Protein AF-A0A3B8J1A0-F1 (afdb_monomer_lite)

Secondary structure (DSSP, 8-state):
---------------TTT-HHHHHHHHHHHHHHHHHHTT--EEEEEEETTEEEEEE-S-TTTS--EEEEEEHHHHHHHH--EETTSSTTHHHHHHTTSEEEETTEEEE--B--HHHHHHHHHHHHHHHHHHHHTT-

Radius of gyration: 19.06 Å; chains: 1; bounding box: 44×32×53 Å

pLDDT: mean 81.81, std 16.79, range [35.75, 96.75]

Foldseek 3Di:
DDDDPDDDDDDDDDCCVVCVVVVVVCCVVVVVCCVVPVPFAFAWDDPDPQKIWTWGQNPVPPDGIDIDIDGLLLVLVLLDKDFQPPHPCQVVCVVVVQFDQDPRITGGPYDYDPVVSVVSVVVVVVVVVVVVVVVD

Structure (mmCIF, N/CA/C/O backbone):
data_AF-A0A3B8J1A0-F1
#
_entry.id   AF-A0A3B8J1A0-F1
#
loop_
_atom_site.group_PDB
_atom_site.id
_atom_site.type_symbol
_atom_site.label_atom_id
_atom_site.label_alt_id
_atom_site.label_comp_id
_atom_site.label_asym_id
_atom_site.label_entity_id
_atom_site.label_seq_id
_atom_site.pdbx_PDB_ins_code
_atom_site.Cartn_x
_atom_site.Cartn_y
_atom_site.Cartn_z
_atom_site.occupancy
_atom_site.B_iso_or_equiv
_atom_site.auth_seq_id
_atom_site.auth_comp_id
_atom_site.auth_asym_id
_atom_site.auth_atom_id
_atom_site.pdbx_PDB_model_num
ATOM 1 N N . MET A 1 1 ? 8.263 -6.471 32.384 1.00 35.75 1 MET A N 1
ATOM 2 C CA . MET A 1 1 ? 8.117 -7.635 31.491 1.00 35.75 1 MET A CA 1
ATOM 3 C C . MET A 1 1 ? 8.389 -7.107 30.094 1.00 35.75 1 MET A C 1
ATOM 5 O O . MET A 1 1 ? 7.560 -6.381 29.563 1.00 35.75 1 MET A O 1
ATOM 9 N N . GLU A 1 2 ? 9.617 -7.277 29.610 1.00 41.22 2 GLU A N 1
ATOM 10 C CA . GLU A 1 2 ? 10.073 -6.720 28.331 1.00 41.22 2 GLU A CA 1
ATOM 11 C C . GLU A 1 2 ? 9.512 -7.572 27.187 1.00 41.22 2 GLU A C 1
ATOM 13 O O . GLU A 1 2 ? 9.759 -8.775 27.126 1.00 41.22 2 GLU A O 1
ATOM 18 N N . GLN A 1 3 ? 8.700 -6.964 26.320 1.00 44.88 3 GLN A N 1
ATOM 19 C CA . GLN A 1 3 ? 8.219 -7.590 25.089 1.00 44.88 3 GLN A CA 1
ATOM 20 C C . GLN A 1 3 ? 9.380 -7.626 24.094 1.00 44.88 3 GLN A C 1
ATOM 22 O O . GLN A 1 3 ? 9.833 -6.587 23.614 1.00 44.88 3 GLN A O 1
ATOM 27 N N . VAL A 1 4 ? 9.876 -8.827 23.813 1.00 45.47 4 VAL A N 1
ATOM 28 C CA . VAL A 1 4 ? 10.861 -9.063 22.759 1.00 45.47 4 VAL A CA 1
ATOM 29 C C . VAL A 1 4 ? 10.127 -8.906 21.430 1.00 45.47 4 VAL A C 1
ATOM 31 O O . VAL A 1 4 ? 9.232 -9.686 21.120 1.00 45.47 4 VAL A O 1
ATOM 34 N N . ALA A 1 5 ? 10.447 -7.855 20.678 1.00 39.00 5 ALA A N 1
ATOM 35 C CA . ALA A 1 5 ? 9.961 -7.701 19.315 1.00 39.00 5 ALA A CA 1
ATOM 36 C C . ALA A 1 5 ? 10.537 -8.840 18.462 1.00 39.00 5 ALA A C 1
ATOM 38 O O . ALA A 1 5 ? 11.758 -8.980 18.365 1.00 39.00 5 ALA A O 1
ATOM 39 N N . GLU A 1 6 ? 9.678 -9.659 17.860 1.00 49.25 6 GLU A N 1
ATOM 40 C CA . GLU A 1 6 ? 10.122 -10.682 16.916 1.00 49.25 6 GLU A CA 1
ATOM 41 C C . GLU A 1 6 ? 10.485 -10.006 15.588 1.00 49.25 6 GLU A C 1
ATOM 43 O O . GLU A 1 6 ? 9.632 -9.609 14.798 1.00 49.25 6 GLU A O 1
ATOM 48 N N . TYR A 1 7 ? 11.787 -9.815 15.377 1.00 43.41 7 TYR A N 1
ATOM 49 C CA . TYR A 1 7 ? 12.361 -9.364 14.116 1.00 43.41 7 TYR A CA 1
ATOM 50 C C . TYR A 1 7 ? 12.741 -10.590 13.287 1.00 43.41 7 TYR A C 1
ATOM 52 O O . TYR A 1 7 ? 13.685 -11.314 13.614 1.00 43.41 7 TYR A O 1
ATOM 60 N N . PHE A 1 8 ? 12.015 -10.821 12.199 1.00 52.22 8 PHE A N 1
ATOM 61 C CA . PHE A 1 8 ? 12.357 -11.861 11.238 1.00 52.22 8 PHE A CA 1
ATOM 62 C C . PHE A 1 8 ? 13.376 -11.298 10.244 1.00 52.22 8 PHE A C 1
ATOM 64 O O . PHE A 1 8 ? 13.053 -10.442 9.424 1.00 52.22 8 PHE A O 1
ATOM 71 N N . SER A 1 9 ? 14.619 -11.782 10.311 1.00 52.19 9 SER A N 1
ATOM 72 C CA . SER A 1 9 ? 15.630 -11.522 9.281 1.00 52.19 9 SER A CA 1
ATOM 73 C C . SER A 1 9 ? 15.765 -12.730 8.364 1.00 52.19 9 SER A C 1
ATOM 75 O O . SER A 1 9 ? 16.198 -13.802 8.778 1.00 52.19 9 SER A O 1
ATOM 77 N N . GLY A 1 10 ? 15.393 -12.554 7.099 1.00 44.72 10 GLY A N 1
ATOM 78 C CA . GLY A 1 10 ? 15.695 -13.511 6.040 1.00 44.72 10 GLY A CA 1
ATOM 79 C C . GLY A 1 10 ? 17.048 -13.185 5.419 1.00 44.72 10 GLY A C 1
ATOM 80 O O . GLY A 1 10 ? 17.272 -12.053 4.996 1.00 44.72 10 GLY A O 1
ATOM 81 N N . HIS A 1 11 ? 17.948 -14.164 5.359 1.00 53.56 11 HIS A N 1
ATOM 82 C CA . HIS A 1 11 ? 19.160 -14.067 4.549 1.00 53.56 11 HIS A CA 1
ATOM 83 C C . HIS A 1 11 ? 18.913 -14.824 3.249 1.00 53.56 11 HIS A C 1
ATOM 85 O O . HIS A 1 11 ? 18.740 -16.040 3.262 1.00 53.56 11 HIS A O 1
ATOM 91 N N . PHE A 1 12 ? 18.887 -14.098 2.136 1.00 65.75 12 PHE A N 1
ATOM 92 C CA . PHE A 1 12 ? 18.754 -14.676 0.805 1.00 65.75 12 PHE A CA 1
ATOM 93 C C . PHE A 1 12 ? 20.099 -14.552 0.097 1.00 65.75 12 PHE A C 1
ATOM 95 O O . PHE A 1 12 ? 20.640 -13.451 -0.024 1.00 65.75 12 PHE A O 1
ATOM 102 N N . SER A 1 13 ? 20.654 -15.675 -0.350 1.00 66.88 13 SER A N 1
ATOM 103 C CA . SER A 1 13 ? 21.821 -15.679 -1.228 1.00 66.88 13 SER A CA 1
ATOM 104 C C . SER A 1 13 ? 21.464 -14.950 -2.523 1.00 66.88 13 SER A C 1
ATOM 106 O O . SER A 1 13 ? 20.513 -15.310 -3.213 1.00 66.88 13 SER A O 1
ATOM 108 N N . SER A 1 14 ? 22.215 -13.895 -2.835 1.00 65.75 14 SER A N 1
ATOM 109 C CA . SER A 1 14 ? 22.070 -13.147 -4.081 1.00 65.75 14 SER A CA 1
ATOM 110 C C . SER A 1 14 ? 23.171 -13.571 -5.043 1.00 65.75 14 SER A C 1
ATOM 112 O O . SER A 1 14 ? 24.332 -13.223 -4.850 1.00 65.75 14 SER A O 1
ATOM 114 N N . GLU A 1 15 ? 22.804 -14.295 -6.096 1.00 75.75 15 GLU A N 1
ATOM 115 C CA . GLU A 1 15 ? 23.718 -14.711 -7.173 1.00 75.75 15 GLU A CA 1
ATOM 116 C C . GLU A 1 15 ? 23.845 -13.637 -8.272 1.00 75.75 15 GLU A C 1
ATOM 118 O O . GLU A 1 15 ? 24.264 -13.905 -9.397 1.00 75.75 15 GLU A O 1
ATOM 123 N N . ILE A 1 16 ? 23.477 -12.388 -7.964 1.00 74.69 16 ILE A N 1
ATOM 124 C CA . ILE A 1 16 ? 23.377 -11.297 -8.944 1.00 74.69 16 ILE A CA 1
ATOM 125 C C . ILE A 1 16 ? 24.703 -11.013 -9.671 1.00 74.69 16 ILE A C 1
ATOM 127 O O . ILE A 1 16 ? 24.697 -10.607 -10.830 1.00 74.69 16 ILE A O 1
ATOM 131 N N . TYR A 1 17 ? 25.836 -11.254 -9.007 1.00 73.81 17 TYR A N 1
ATOM 132 C CA . TYR A 1 17 ? 27.178 -11.076 -9.569 1.00 73.81 17 TYR A CA 1
ATOM 133 C C . TYR A 1 17 ? 27.684 -12.303 -10.336 1.00 73.81 17 TYR A C 1
ATOM 135 O O . TYR A 1 17 ? 28.617 -12.186 -11.126 1.00 73.81 17 TYR A O 1
ATOM 143 N N . GLU A 1 18 ? 27.074 -13.465 -10.112 1.00 83.75 18 GLU A N 1
ATOM 144 C CA . GLU A 1 18 ? 27.459 -14.737 -10.729 1.00 83.75 18 GLU A CA 1
ATOM 145 C C . GLU A 1 18 ? 26.681 -14.993 -12.030 1.00 83.75 18 GLU A C 1
ATOM 147 O O . GLU A 1 18 ? 27.126 -15.767 -12.874 1.00 83.75 18 GLU A O 1
ATOM 152 N N . GLN A 1 19 ? 25.551 -14.301 -12.231 1.00 85.81 19 GLN A N 1
ATOM 153 C CA . GLN A 1 19 ? 24.665 -14.483 -13.385 1.00 85.81 19 GLN A CA 1
ATOM 154 C C . GLN A 1 19 ? 24.310 -13.154 -14.093 1.00 85.81 19 GLN A C 1
ATOM 156 O O . GLN A 1 19 ? 23.139 -12.760 -14.124 1.00 85.81 19 GLN A O 1
ATOM 161 N N . PRO A 1 20 ? 25.279 -12.447 -14.709 1.00 85.56 20 PRO A N 1
ATOM 162 C CA . PRO A 1 20 ? 25.025 -11.160 -15.369 1.00 85.56 20 PRO A CA 1
ATOM 163 C C . PRO A 1 20 ? 23.981 -11.252 -16.496 1.00 85.56 20 PRO A C 1
ATOM 165 O O . PRO A 1 20 ? 23.141 -10.365 -16.632 1.00 85.56 20 PRO A O 1
ATOM 168 N N . GLU A 1 21 ? 23.952 -12.359 -17.245 1.00 88.88 21 GLU A N 1
ATOM 169 C CA . GLU A 1 21 ? 22.961 -12.592 -18.307 1.00 88.88 21 GLU A CA 1
ATOM 170 C C . GLU A 1 21 ? 21.521 -12.661 -17.767 1.00 88.88 21 GLU A C 1
ATOM 172 O O . GLU A 1 21 ? 20.575 -12.199 -18.410 1.00 88.88 21 GLU A O 1
ATOM 177 N N . LEU A 1 22 ? 21.328 -13.210 -16.561 1.00 85.94 22 LEU A N 1
ATOM 178 C CA . LEU A 1 22 ? 20.019 -13.246 -15.908 1.00 85.94 22 LEU A CA 1
ATOM 179 C C . LEU A 1 22 ? 19.568 -11.832 -15.525 1.00 85.94 22 LEU A C 1
ATOM 181 O O . LEU A 1 22 ? 18.412 -11.472 -15.752 1.00 85.94 22 LEU A O 1
ATOM 185 N N . VAL A 1 23 ? 20.483 -11.013 -15.003 1.00 88.00 23 VAL A N 1
ATOM 186 C CA . VAL A 1 23 ? 20.212 -9.611 -14.655 1.00 88.00 23 VAL A CA 1
ATOM 187 C C . VAL A 1 23 ? 19.829 -8.802 -15.890 1.00 88.00 23 VAL A C 1
ATOM 189 O O . VAL A 1 23 ? 18.887 -8.006 -15.835 1.00 88.00 23 VAL A O 1
ATOM 192 N N . GLU A 1 24 ? 20.506 -9.020 -17.017 1.00 89.94 24 GLU A N 1
ATOM 193 C CA . GLU A 1 24 ? 20.164 -8.384 -18.290 1.00 89.94 24 GLU A CA 1
ATOM 194 C C . GLU A 1 24 ? 18.768 -8.790 -18.769 1.00 89.94 24 GLU A C 1
ATOM 196 O O . GLU A 1 24 ? 17.967 -7.923 -19.125 1.00 89.94 24 GLU A O 1
ATOM 201 N N . ARG A 1 25 ? 18.428 -10.084 -18.704 1.00 90.81 25 ARG A N 1
ATOM 202 C CA . ARG A 1 25 ? 17.095 -10.589 -19.072 1.00 90.81 25 ARG A CA 1
ATOM 203 C C . ARG A 1 25 ? 15.991 -10.014 -18.188 1.00 90.81 25 ARG A C 1
ATOM 205 O O . ARG A 1 25 ? 14.960 -9.593 -18.708 1.00 90.81 25 ARG A O 1
ATOM 212 N N . ILE A 1 26 ? 16.209 -9.953 -16.874 1.00 89.62 26 ILE A N 1
ATOM 213 C CA . ILE A 1 26 ? 15.270 -9.323 -15.936 1.00 89.62 26 ILE A CA 1
ATOM 214 C C . ILE A 1 26 ? 15.131 -7.836 -16.265 1.00 89.62 26 ILE A C 1
ATOM 216 O O . ILE A 1 26 ? 14.017 -7.333 -16.388 1.00 89.62 26 ILE A O 1
ATOM 220 N N . SER A 1 27 ? 16.245 -7.134 -16.478 1.00 90.44 27 SER A N 1
ATOM 221 C CA . SER A 1 27 ? 16.254 -5.702 -16.797 1.00 90.44 27 SER A CA 1
ATOM 222 C C . SER A 1 27 ? 15.533 -5.387 -18.107 1.00 90.44 27 SER A C 1
ATOM 224 O O . SER A 1 27 ? 14.838 -4.372 -18.192 1.00 90.44 27 SER A O 1
ATOM 226 N N . ALA A 1 28 ? 15.668 -6.251 -19.116 1.00 93.94 28 ALA A N 1
ATOM 227 C CA . ALA A 1 28 ? 15.004 -6.111 -20.407 1.00 93.94 28 ALA A CA 1
ATOM 228 C C . ALA A 1 28 ? 13.472 -6.181 -20.295 1.00 93.94 28 ALA A C 1
ATOM 230 O O . ALA A 1 28 ? 12.781 -5.535 -21.076 1.00 93.94 28 ALA A O 1
ATOM 231 N N . VAL A 1 29 ? 12.943 -6.913 -19.310 1.00 92.81 29 VAL A N 1
ATOM 232 C CA . VAL A 1 29 ? 11.500 -6.979 -19.020 1.00 92.81 29 VAL A CA 1
ATOM 233 C C . VAL A 1 29 ? 11.076 -5.866 -18.060 1.00 92.81 29 VAL A C 1
ATOM 235 O O . VAL A 1 29 ? 10.057 -5.206 -18.267 1.00 92.81 29 VAL A O 1
ATOM 238 N N . TYR A 1 30 ? 11.876 -5.622 -17.024 1.00 89.19 30 TYR A N 1
ATOM 239 C CA . TYR A 1 30 ? 11.547 -4.687 -15.956 1.00 89.19 30 TYR A CA 1
ATOM 240 C C . TYR A 1 30 ? 11.536 -3.231 -16.426 1.00 89.19 30 TYR A C 1
ATOM 242 O O . TYR A 1 30 ? 10.613 -2.499 -16.091 1.00 89.19 30 TYR A O 1
ATOM 250 N N . ARG A 1 31 ? 12.518 -2.786 -17.223 1.00 92.56 31 ARG A N 1
ATOM 251 C CA . ARG A 1 31 ? 12.610 -1.370 -17.632 1.00 92.56 31 ARG A CA 1
ATOM 252 C C . ARG A 1 31 ? 11.423 -0.905 -18.486 1.00 92.56 31 ARG A C 1
ATOM 254 O O . ARG A 1 31 ? 10.885 0.162 -18.180 1.00 92.56 31 ARG A O 1
ATOM 261 N N . PRO A 1 32 ? 10.975 -1.648 -19.520 1.00 90.94 32 PRO A N 1
ATOM 262 C CA . PRO A 1 32 ? 9.768 -1.280 -20.256 1.00 90.94 32 PRO A CA 1
ATOM 263 C C . PRO A 1 32 ? 8.533 -1.255 -19.359 1.00 90.94 32 PRO A C 1
ATOM 265 O O . PRO A 1 32 ? 7.763 -0.298 -19.413 1.00 90.94 32 PRO A O 1
ATOM 268 N N . TRP A 1 33 ? 8.385 -2.258 -18.488 1.00 88.69 33 TRP A N 1
ATOM 269 C CA . TRP A 1 33 ? 7.283 -2.310 -17.533 1.00 88.69 33 TRP A CA 1
ATOM 270 C C . TRP A 1 33 ? 7.299 -1.098 -16.590 1.00 88.69 33 TRP A C 1
ATOM 272 O O . TRP A 1 33 ? 6.303 -0.392 -16.480 1.00 88.69 33 TRP A O 1
ATOM 282 N N . GLN A 1 34 ? 8.443 -0.777 -15.987 1.00 86.62 34 GLN A N 1
ATOM 283 C CA . GLN A 1 34 ? 8.603 0.369 -15.093 1.00 86.62 34 GLN A CA 1
ATOM 284 C C . GLN A 1 34 ? 8.346 1.694 -15.819 1.00 86.62 34 GLN A C 1
ATOM 286 O O . GLN A 1 34 ? 7.753 2.606 -15.256 1.00 86.62 34 GLN A O 1
ATOM 291 N N . THR A 1 35 ? 8.752 1.813 -17.081 1.00 86.81 35 THR A N 1
ATOM 292 C CA . THR A 1 35 ? 8.502 3.022 -17.880 1.00 86.81 35 THR A CA 1
ATOM 293 C C . THR A 1 35 ? 7.011 3.199 -18.173 1.00 86.81 35 THR A C 1
ATOM 295 O O . THR A 1 35 ? 6.489 4.310 -18.092 1.00 86.81 35 THR A O 1
ATOM 298 N N . ALA A 1 36 ? 6.311 2.110 -18.495 1.00 83.12 36 ALA A N 1
ATOM 299 C CA . ALA A 1 36 ? 4.882 2.140 -18.786 1.00 83.12 36 ALA A CA 1
ATOM 300 C C . ALA A 1 36 ? 4.024 2.317 -17.520 1.00 83.12 36 ALA A C 1
ATOM 302 O O . ALA A 1 36 ? 3.029 3.043 -17.551 1.00 83.12 36 ALA A O 1
ATOM 303 N N . HIS A 1 37 ? 4.424 1.687 -16.411 1.00 80.81 37 HIS A N 1
ATOM 304 C CA . HIS A 1 37 ? 3.586 1.501 -15.225 1.00 80.81 37 HIS A CA 1
ATOM 305 C C . HIS A 1 37 ? 4.117 2.159 -13.946 1.00 80.81 37 HIS A C 1
ATOM 307 O O . HIS A 1 37 ? 3.372 2.277 -12.983 1.00 80.81 37 HIS A O 1
ATOM 313 N N . GLY A 1 38 ? 5.363 2.634 -13.907 1.00 77.75 38 GLY A N 1
ATOM 314 C CA . GLY A 1 38 ? 6.001 3.148 -12.684 1.00 77.75 38 GLY A CA 1
ATOM 315 C C . GLY A 1 38 ? 5.396 4.442 -12.134 1.00 77.75 38 GLY A C 1
ATOM 316 O O . GLY A 1 38 ? 5.692 4.828 -11.010 1.00 77.75 38 GLY A O 1
ATOM 317 N N . LYS A 1 39 ? 4.535 5.103 -12.915 1.00 78.56 39 LYS A N 1
ATOM 318 C CA . LYS A 1 39 ? 3.729 6.252 -12.481 1.00 78.56 39 LYS A CA 1
ATOM 319 C C . LYS A 1 39 ? 2.415 5.857 -11.799 1.00 78.56 39 LYS A C 1
ATOM 321 O O . LYS A 1 39 ? 1.754 6.732 -11.261 1.00 78.56 39 LYS A O 1
ATOM 326 N N . TYR A 1 40 ? 2.015 4.586 -11.875 1.00 85.88 40 TYR A N 1
ATOM 327 C CA . TYR A 1 40 ? 0.790 4.088 -11.258 1.00 85.88 40 TYR A CA 1
ATOM 328 C C . TYR A 1 40 ? 1.055 3.763 -9.796 1.00 85.88 40 TYR A C 1
ATOM 330 O O . TYR A 1 40 ? 1.926 2.961 -9.464 1.00 85.88 40 TYR A O 1
ATOM 338 N N . THR A 1 41 ? 0.289 4.394 -8.922 1.00 87.88 41 THR A N 1
ATOM 339 C CA . THR A 1 41 ? 0.439 4.300 -7.477 1.00 87.88 41 THR A CA 1
ATOM 340 C C . THR A 1 41 ? -0.916 4.066 -6.833 1.00 87.88 41 THR A C 1
ATOM 342 O O . THR A 1 41 ? -1.929 4.608 -7.270 1.00 87.88 41 THR A O 1
ATOM 345 N N . LEU A 1 42 ? -0.912 3.255 -5.780 1.00 93.06 42 LEU A N 1
ATOM 346 C CA . LEU A 1 42 ? -1.978 3.177 -4.794 1.00 93.06 42 LEU A CA 1
ATOM 347 C C . LEU A 1 42 ? -1.300 3.283 -3.433 1.00 93.06 42 LEU A C 1
ATOM 349 O O . LEU A 1 42 ? -0.677 2.324 -2.966 1.00 93.06 42 LEU A O 1
ATOM 353 N N . ARG A 1 43 ? -1.325 4.481 -2.853 1.00 94.38 43 ARG A N 1
ATOM 354 C CA . ARG A 1 43 ? -0.497 4.819 -1.692 1.00 94.38 43 ARG A CA 1
ATOM 355 C C . ARG A 1 43 ? -1.313 5.516 -0.616 1.00 94.38 43 ARG A C 1
ATOM 357 O O . ARG A 1 43 ? -2.057 6.442 -0.927 1.00 94.38 43 ARG A O 1
ATOM 364 N N . MET A 1 44 ? -1.136 5.085 0.628 1.00 96.31 44 MET A N 1
ATOM 365 C CA . MET A 1 44 ? -1.648 5.751 1.817 1.00 96.31 44 MET A CA 1
ATOM 366 C C . MET A 1 44 ? -0.565 6.622 2.453 1.00 96.31 44 MET A C 1
ATOM 368 O O . MET A 1 44 ? 0.576 6.188 2.625 1.00 96.31 44 MET A O 1
ATOM 372 N N . GLU A 1 45 ? -0.940 7.835 2.842 1.00 96.38 45 GLU A N 1
ATOM 373 C CA . GLU A 1 45 ? -0.073 8.800 3.512 1.00 96.38 45 GLU A CA 1
ATOM 374 C C . GLU A 1 45 ? -0.772 9.389 4.738 1.00 96.38 45 GLU A C 1
ATOM 376 O O . GLU A 1 45 ? -1.990 9.564 4.754 1.00 96.38 45 GLU A O 1
ATOM 381 N N . ASP A 1 46 ? 0.000 9.690 5.779 1.00 94.94 46 ASP A N 1
ATOM 382 C CA . ASP A 1 46 ? -0.509 10.366 6.972 1.00 94.94 46 ASP A CA 1
ATOM 383 C C . ASP A 1 46 ? -0.575 11.873 6.716 1.00 94.94 46 ASP A C 1
ATOM 385 O O . ASP A 1 46 ? 0.432 12.496 6.374 1.00 94.94 46 ASP A O 1
ATOM 389 N N . THR A 1 47 ? -1.758 12.456 6.897 1.00 92.25 47 THR A N 1
ATOM 390 C CA . THR A 1 47 ? -1.968 13.908 6.770 1.00 92.25 47 THR A CA 1
ATOM 391 C C . THR A 1 47 ? -1.935 14.644 8.109 1.00 92.25 47 THR A C 1
ATOM 393 O O . THR A 1 47 ? -2.025 15.871 8.151 1.00 92.25 47 THR A O 1
ATOM 396 N N . GLY A 1 48 ? -1.752 13.913 9.207 1.00 87.56 48 GLY A N 1
ATOM 397 C 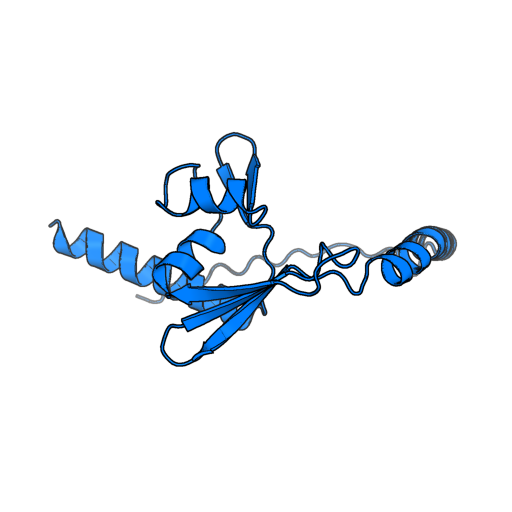CA . GLY A 1 48 ? -1.814 14.400 10.575 1.00 87.56 48 GLY A CA 1
ATOM 398 C C . GLY A 1 48 ? -3.232 14.361 11.147 1.00 87.56 48 GLY A C 1
ATOM 399 O O . GLY A 1 48 ? -4.227 14.211 10.443 1.00 87.56 48 GLY A O 1
ATOM 400 N N . GLY A 1 49 ? -3.337 14.486 12.473 1.00 87.25 49 GLY A N 1
ATOM 401 C CA . GLY A 1 49 ? -4.633 14.593 13.157 1.00 87.25 49 GLY A CA 1
ATOM 402 C C . GLY A 1 49 ? -5.499 13.326 13.133 1.00 87.25 49 GLY A C 1
ATOM 403 O O . GLY A 1 49 ? -6.696 13.423 13.380 1.00 87.25 49 GLY A O 1
ATOM 404 N N . GLY A 1 50 ? -4.918 12.154 12.851 1.00 91.31 50 GLY A N 1
ATOM 405 C CA . GLY A 1 50 ? -5.659 10.889 12.740 1.00 91.31 50 GLY A CA 1
ATOM 406 C C . GLY A 1 50 ? -6.361 10.692 11.392 1.00 91.31 50 GLY A C 1
ATOM 407 O O . GLY A 1 50 ? -7.209 9.806 11.282 1.00 91.31 50 GLY A O 1
ATOM 408 N N . LEU A 1 51 ? -6.005 11.504 10.390 1.00 95.62 51 LEU A N 1
ATOM 409 C CA . LEU A 1 51 ? -6.504 11.430 9.022 1.00 95.62 51 LEU A CA 1
ATOM 410 C C . LEU A 1 51 ? -5.417 10.946 8.066 1.00 95.62 51 LEU A C 1
ATOM 412 O O . LEU A 1 51 ? -4.255 11.357 8.142 1.00 95.62 51 LEU A O 1
ATOM 416 N N . TYR A 1 52 ? -5.829 10.122 7.114 1.00 96.75 52 TYR A N 1
ATOM 417 C CA . TYR A 1 52 ? -4.956 9.496 6.136 1.00 96.75 52 TYR A CA 1
ATOM 418 C C . TYR A 1 52 ? -5.505 9.747 4.741 1.00 96.75 52 TYR A C 1
ATOM 420 O O . TYR A 1 52 ? -6.716 9.770 4.538 1.00 96.75 52 TYR A O 1
ATOM 428 N N . THR A 1 53 ? -4.616 9.940 3.776 1.00 96.12 53 THR A N 1
ATOM 429 C CA . THR A 1 53 ? -4.982 10.114 2.372 1.00 96.12 53 THR A CA 1
ATOM 430 C C . THR A 1 53 ? -4.594 8.885 1.575 1.00 96.12 53 THR A C 1
ATOM 432 O O . THR A 1 53 ? -3.459 8.432 1.675 1.00 96.12 53 THR A O 1
ATOM 435 N N . ILE A 1 54 ? -5.509 8.377 0.754 1.00 95.38 54 ILE A N 1
ATOM 436 C CA . ILE A 1 54 ? -5.252 7.341 -0.244 1.00 95.38 54 ILE A CA 1
ATOM 437 C C . ILE A 1 54 ? -5.208 8.016 -1.610 1.00 95.38 54 ILE A C 1
ATOM 439 O O . ILE A 1 54 ? -6.205 8.574 -2.067 1.00 95.38 54 ILE A O 1
ATOM 443 N N . THR A 1 55 ? -4.050 7.953 -2.261 1.00 93.06 55 THR A N 1
ATOM 444 C CA . THR A 1 55 ? -3.859 8.420 -3.635 1.00 93.06 55 THR A CA 1
ATOM 445 C C . THR A 1 55 ? -3.854 7.225 -4.575 1.00 93.06 55 THR A C 1
ATOM 447 O O . THR A 1 55 ? -2.972 6.369 -4.485 1.00 93.06 55 THR A O 1
ATOM 450 N N . ASP A 1 56 ? -4.817 7.192 -5.494 1.00 91.31 56 ASP A N 1
ATOM 451 C CA . ASP A 1 56 ? -4.924 6.198 -6.556 1.00 91.31 56 ASP A CA 1
ATOM 452 C C . ASP A 1 56 ? -4.706 6.857 -7.922 1.00 91.31 56 ASP A C 1
ATOM 454 O O . ASP A 1 56 ? -5.524 7.643 -8.403 1.00 91.31 56 ASP A O 1
ATOM 458 N N . SER A 1 57 ? -3.581 6.535 -8.554 1.00 88.31 57 SER A N 1
ATOM 459 C CA . SER A 1 57 ? -3.233 6.971 -9.908 1.00 88.31 57 SER A CA 1
ATOM 460 C C . SER A 1 57 ? -3.216 5.816 -10.915 1.00 88.31 57 SER A C 1
ATOM 462 O O . SER A 1 57 ? -2.739 5.981 -12.040 1.00 88.31 57 SER A O 1
ATOM 464 N N . ARG A 1 58 ? -3.756 4.641 -10.552 1.00 86.00 58 ARG A N 1
ATOM 465 C CA . ARG A 1 58 ? -3.800 3.458 -11.430 1.00 86.00 58 ARG A CA 1
ATOM 466 C C . ARG A 1 58 ? -4.643 3.710 -12.680 1.00 86.00 58 ARG A C 1
ATOM 468 O O . ARG A 1 58 ? -4.280 3.272 -13.770 1.00 86.00 58 ARG A O 1
ATOM 475 N N . MET A 1 59 ? -5.724 4.482 -12.555 1.00 67.62 59 MET A N 1
ATOM 476 C CA . MET A 1 59 ? -6.641 4.820 -13.652 1.00 67.62 59 MET A CA 1
ATOM 477 C C . MET A 1 59 ? -6.217 6.077 -14.428 1.00 67.62 59 MET A C 1
ATOM 479 O O . MET A 1 59 ? -6.987 7.009 -14.644 1.00 67.62 59 MET A O 1
ATOM 483 N N . HIS A 1 60 ? -4.969 6.131 -14.887 1.00 59.31 60 HIS A N 1
ATOM 484 C CA . HIS A 1 60 ? -4.446 7.331 -15.551 1.00 59.31 60 HIS A CA 1
ATOM 485 C C . HIS A 1 60 ? -4.886 7.502 -17.022 1.00 59.31 60 HIS A C 1
ATOM 487 O O . HIS A 1 60 ? -4.337 8.350 -17.724 1.00 59.31 60 HIS A O 1
ATOM 493 N N . LEU A 1 61 ? -5.842 6.703 -17.513 1.00 53.91 61 LEU A N 1
ATOM 494 C CA . LEU A 1 61 ? -6.277 6.741 -18.914 1.00 53.91 61 LEU A CA 1
ATOM 495 C C . LEU A 1 61 ? -7.464 7.683 -19.182 1.00 53.91 61 LEU A C 1
ATOM 497 O O . LEU A 1 61 ? -7.644 8.056 -20.338 1.00 53.91 61 LEU A O 1
ATOM 501 N N . THR A 1 62 ? -8.226 8.123 -18.169 1.00 52.44 62 THR A N 1
ATOM 502 C CA . TH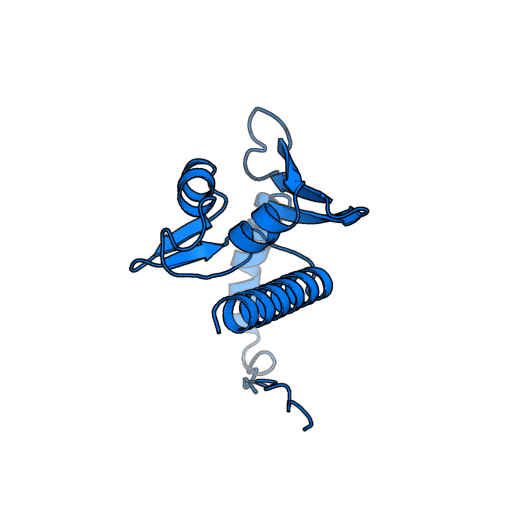R A 1 62 ? -9.419 8.969 -18.409 1.00 52.44 62 THR A CA 1
ATOM 503 C C . THR A 1 62 ? -9.743 10.034 -17.351 1.00 52.44 62 THR A C 1
ATOM 505 O O . THR A 1 62 ? -10.279 11.067 -17.741 1.00 52.44 62 THR A O 1
ATOM 508 N N . GLU A 1 63 ? -9.425 9.859 -16.058 1.00 57.69 63 GLU A N 1
ATOM 509 C CA . GLU A 1 63 ? -10.042 10.700 -14.997 1.00 57.69 63 GLU A CA 1
ATOM 510 C C . GLU A 1 63 ? -9.080 11.364 -13.989 1.00 57.69 63 GLU A C 1
ATOM 512 O O . GLU A 1 63 ? -9.517 12.100 -13.107 1.00 57.69 63 GLU A O 1
ATOM 517 N N . GLY A 1 64 ? -7.763 11.205 -14.145 1.00 64.31 64 GLY A N 1
ATOM 518 C CA . GLY A 1 64 ? -6.794 11.749 -13.182 1.00 64.31 64 GLY A CA 1
ATOM 519 C C . GLY A 1 64 ? -6.686 10.903 -11.907 1.00 64.31 64 GLY A C 1
ATOM 520 O O . GLY A 1 64 ? -7.234 9.808 -11.826 1.00 64.31 64 GLY A O 1
ATOM 521 N N . SER A 1 65 ? -5.897 11.366 -10.935 1.00 75.69 65 SER A N 1
ATOM 522 C CA . SER A 1 65 ? -5.698 10.661 -9.663 1.00 75.69 65 SER A CA 1
ATOM 523 C C . SER A 1 65 ? -6.896 10.854 -8.733 1.00 75.69 65 SER A C 1
ATOM 525 O O . SER A 1 65 ? -7.284 11.995 -8.470 1.00 75.69 65 SER A O 1
ATOM 527 N N . LYS A 1 66 ? -7.433 9.764 -8.182 1.00 84.25 66 LYS A N 1
ATOM 528 C CA . LYS A 1 66 ? -8.446 9.813 -7.124 1.00 84.25 66 LYS A CA 1
ATOM 529 C C . LYS A 1 66 ? -7.751 9.975 -5.775 1.00 84.25 66 LYS A C 1
ATOM 531 O O . LYS A 1 66 ? -6.792 9.267 -5.479 1.00 84.25 66 LYS A O 1
ATOM 536 N N . ILE A 1 67 ? -8.246 10.910 -4.971 1.00 88.06 67 ILE A N 1
ATOM 537 C CA . ILE A 1 67 ? -7.766 11.161 -3.613 1.00 88.06 67 ILE A CA 1
ATOM 538 C C . ILE A 1 67 ? -8.936 10.922 -2.663 1.00 88.06 67 ILE A C 1
ATOM 540 O O . ILE A 1 67 ? -9.997 11.524 -2.823 1.00 88.06 67 ILE A O 1
ATOM 544 N N . GLU A 1 68 ? -8.746 10.033 -1.696 1.00 92.25 68 GLU A N 1
ATOM 545 C CA . GLU A 1 68 ? -9.719 9.725 -0.649 1.00 92.25 68 GLU A CA 1
ATOM 546 C C . GLU A 1 68 ? -9.114 10.025 0.724 1.00 92.25 68 GLU A C 1
ATOM 548 O O . GLU A 1 68 ? -7.935 9.758 0.941 1.00 92.25 68 GLU A O 1
ATOM 553 N N . ILE A 1 69 ? -9.908 10.577 1.645 1.00 94.38 69 ILE A N 1
ATOM 554 C CA . ILE A 1 69 ? -9.498 10.816 3.033 1.00 94.38 69 ILE A CA 1
ATOM 555 C C . ILE A 1 69 ? -10.230 9.819 3.923 1.00 94.38 69 ILE A C 1
ATOM 557 O O . ILE A 1 69 ? -11.454 9.726 3.855 1.00 94.38 69 ILE A O 1
ATOM 561 N N . VAL A 1 70 ? -9.480 9.122 4.773 1.00 96.00 70 VAL A N 1
ATOM 562 C CA . VAL A 1 70 ? -9.994 8.117 5.706 1.00 96.00 70 VAL A CA 1
ATOM 563 C C . VAL A 1 70 ? -9.522 8.399 7.130 1.00 96.00 70 VAL A C 1
ATOM 565 O O . VAL A 1 70 ? -8.457 8.981 7.357 1.00 96.00 70 VAL A O 1
ATOM 568 N N . GLU A 1 71 ? -10.315 7.976 8.108 1.00 96.06 71 GLU A N 1
ATOM 569 C CA . GLU A 1 71 ? -9.966 8.078 9.528 1.00 96.06 71 GLU A CA 1
ATOM 570 C C . GLU A 1 71 ? -9.086 6.905 9.987 1.00 96.06 71 GLU A C 1
ATOM 572 O O . GLU A 1 71 ? -9.023 5.857 9.348 1.00 96.06 71 GLU A O 1
ATOM 577 N N . GLU A 1 72 ? -8.444 7.037 11.150 1.00 94.31 72 GLU A N 1
ATOM 578 C CA . GLU A 1 72 ? -7.513 6.038 11.696 1.00 94.31 72 GLU A CA 1
ATOM 579 C C . GLU A 1 72 ? -8.064 4.609 11.781 1.00 94.31 72 GLU A C 1
ATOM 581 O O . GLU A 1 72 ? -7.328 3.656 11.539 1.00 94.31 72 GLU A O 1
ATOM 586 N N . GLN A 1 73 ? -9.336 4.419 12.144 1.00 93.19 73 GLN A N 1
ATOM 587 C CA . GLN A 1 73 ? -9.914 3.068 12.194 1.00 93.19 73 GLN A CA 1
ATOM 588 C C . GLN A 1 73 ? -10.085 2.461 10.810 1.00 93.19 73 GLN A C 1
ATOM 590 O O . GLN A 1 73 ? -9.765 1.291 10.613 1.00 93.19 73 GLN A O 1
ATOM 595 N N . GLU A 1 74 ? -10.522 3.266 9.850 1.00 95.12 74 GLU A N 1
ATOM 596 C CA . GLU A 1 74 ? -10.625 2.820 8.473 1.00 95.12 74 GLU A CA 1
ATOM 597 C C . GLU A 1 74 ? -9.236 2.532 7.889 1.00 95.12 74 GLU A C 1
ATOM 599 O O . GLU A 1 74 ? -9.039 1.468 7.310 1.00 95.12 74 GLU A O 1
ATOM 604 N N . ALA A 1 75 ? -8.245 3.391 8.149 1.00 95.69 75 ALA A N 1
ATOM 605 C CA . ALA A 1 75 ? -6.857 3.178 7.743 1.00 95.69 75 ALA A CA 1
ATOM 606 C C . ALA A 1 75 ? -6.277 1.864 8.294 1.00 95.69 75 ALA A C 1
ATOM 608 O O . ALA A 1 75 ? -5.666 1.102 7.550 1.00 95.69 75 ALA A O 1
ATOM 609 N N . ILE A 1 76 ? -6.507 1.555 9.575 1.00 94.44 76 ILE A N 1
ATOM 610 C CA . ILE A 1 76 ? -6.074 0.281 10.170 1.00 94.44 76 ILE A CA 1
ATOM 611 C C . ILE A 1 76 ? -6.723 -0.903 9.448 1.00 94.44 76 ILE A C 1
ATOM 613 O O . ILE A 1 76 ? -6.021 -1.851 9.101 1.00 94.44 76 ILE A O 1
ATOM 617 N N . GLY A 1 77 ? -8.034 -0.849 9.196 1.00 93.81 77 GLY A N 1
ATOM 618 C CA . GLY A 1 77 ? -8.740 -1.911 8.477 1.00 93.81 77 GLY A CA 1
ATOM 619 C C . GLY A 1 77 ? -8.268 -2.078 7.030 1.00 93.81 77 GLY A C 1
ATOM 620 O O . GLY A 1 77 ? -8.139 -3.197 6.552 1.00 93.81 77 GLY A O 1
ATOM 621 N N . LEU A 1 78 ? -7.954 -0.977 6.346 1.00 95.50 78 LEU A N 1
ATOM 622 C CA . LEU A 1 78 ? -7.480 -0.982 4.960 1.00 95.50 78 LEU A CA 1
ATOM 623 C C . LEU A 1 78 ? -6.030 -1.445 4.803 1.00 95.50 78 LEU A C 1
ATOM 625 O O . LEU A 1 78 ? -5.662 -1.878 3.716 1.00 95.50 78 LEU A O 1
ATOM 629 N N . MET A 1 79 ? -5.215 -1.351 5.855 1.00 95.00 79 MET A N 1
ATOM 630 C CA . MET A 1 79 ? -3.787 -1.690 5.818 1.00 95.00 79 MET A CA 1
ATOM 631 C C . MET A 1 79 ? -3.451 -2.996 6.550 1.00 95.00 79 MET A C 1
ATOM 633 O O . MET A 1 79 ? -2.293 -3.409 6.557 1.00 95.00 79 MET A O 1
ATOM 637 N N . THR A 1 80 ? -4.438 -3.661 7.157 1.00 90.88 80 THR A N 1
ATOM 638 C CA . THR A 1 80 ? -4.232 -4.902 7.914 1.00 90.88 80 THR A CA 1
ATOM 639 C C . THR A 1 80 ? -4.724 -6.108 7.126 1.00 90.88 80 THR A C 1
ATOM 641 O O . THR A 1 80 ? -5.898 -6.200 6.783 1.00 90.88 80 THR A O 1
ATOM 644 N N . MET A 1 81 ? -3.846 -7.089 6.916 1.00 91.44 81 MET A N 1
ATOM 645 C CA . MET A 1 81 ? -4.268 -8.412 6.457 1.00 91.44 81 MET A CA 1
ATOM 646 C C . MET A 1 81 ? -5.034 -9.129 7.575 1.00 91.44 81 MET A C 1
ATOM 648 O O . MET A 1 81 ? -4.518 -9.299 8.680 1.00 91.44 81 MET A O 1
ATOM 652 N N . ALA A 1 82 ? -6.261 -9.558 7.297 1.00 91.94 82 ALA A N 1
ATOM 653 C CA . ALA A 1 82 ? -7.140 -10.190 8.279 1.00 91.94 82 ALA A CA 1
ATOM 654 C C . ALA A 1 82 ? -8.182 -11.086 7.590 1.00 91.94 82 ALA A C 1
ATOM 656 O O . ALA A 1 82 ? -8.387 -10.954 6.381 1.00 91.94 82 ALA A O 1
ATOM 657 N N . PRO A 1 83 ? -8.868 -11.990 8.317 1.00 94.94 83 PRO A N 1
ATOM 658 C CA . PRO A 1 83 ? -9.986 -12.735 7.752 1.00 94.94 83 PRO A CA 1
ATOM 659 C C . PRO A 1 83 ? -11.023 -11.789 7.132 1.00 94.94 83 PRO A C 1
ATOM 661 O O . PRO A 1 83 ? -11.295 -10.700 7.654 1.00 94.94 83 PRO A O 1
ATOM 664 N N . LEU A 1 84 ? -11.603 -12.190 6.004 1.00 92.81 84 LEU A N 1
ATOM 665 C CA . LEU A 1 84 ? -12.619 -11.393 5.327 1.00 92.81 84 LEU A CA 1
ATOM 666 C C . LEU A 1 84 ? -13.805 -11.139 6.278 1.00 92.81 84 LEU A C 1
ATOM 668 O O . LEU A 1 84 ? -14.252 -12.044 6.977 1.00 92.81 84 LEU A O 1
ATOM 672 N N . GLY A 1 85 ? -14.277 -9.890 6.347 1.00 89.00 85 GLY A N 1
ATOM 673 C CA . GLY A 1 85 ? -15.324 -9.465 7.289 1.00 89.00 85 GLY A CA 1
ATOM 674 C C . GLY A 1 85 ? -14.863 -9.159 8.724 1.00 89.00 85 GLY A C 1
ATOM 675 O O . GLY A 1 85 ? -15.669 -8.686 9.519 1.00 89.00 85 GLY A O 1
ATOM 676 N N . ALA A 1 86 ? -13.582 -9.355 9.073 1.00 90.25 86 ALA A N 1
ATOM 677 C CA . ALA A 1 86 ? -13.069 -9.000 10.404 1.00 90.25 86 ALA A CA 1
ATOM 678 C C . ALA A 1 86 ? -13.082 -7.483 10.686 1.00 90.25 86 ALA A C 1
ATOM 680 O O . ALA A 1 86 ? -13.110 -7.075 11.846 1.00 90.25 86 ALA A O 1
ATOM 681 N N . HIS A 1 87 ? -13.082 -6.651 9.639 1.00 91.62 87 HIS A N 1
ATOM 682 C CA . HIS A 1 87 ? -13.291 -5.211 9.737 1.00 91.62 87 HIS A CA 1
ATOM 683 C C . HIS A 1 87 ? -14.432 -4.784 8.800 1.00 91.62 87 HIS A C 1
ATOM 685 O O . HIS A 1 87 ? -14.481 -5.256 7.660 1.00 91.62 87 HIS A O 1
ATOM 691 N N . PRO A 1 88 ? -15.310 -3.847 9.214 1.00 92.81 88 PRO A N 1
ATOM 692 C CA . PRO A 1 88 ? -16.440 -3.388 8.398 1.00 92.81 88 PRO A CA 1
ATOM 693 C C . PRO A 1 88 ? -16.037 -2.714 7.077 1.00 92.81 88 PRO A C 1
ATOM 695 O O . PRO A 1 88 ? -16.875 -2.546 6.198 1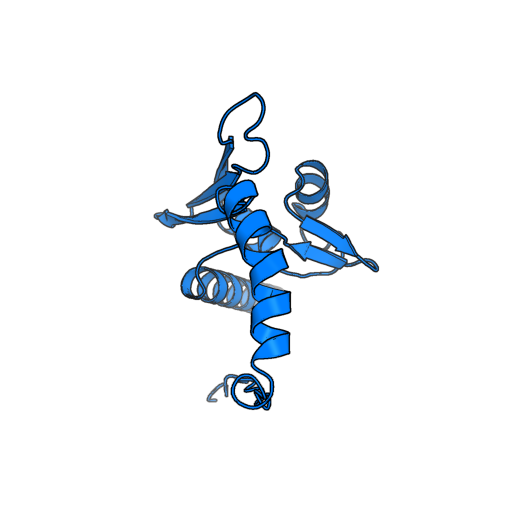.00 92.81 88 PRO A O 1
ATOM 698 N N . VAL A 1 89 ? -14.763 -2.341 6.914 1.00 94.31 89 VAL A N 1
ATOM 699 C CA . VAL A 1 89 ? -14.257 -1.732 5.671 1.00 94.31 89 VAL A CA 1
ATOM 700 C C . VAL A 1 89 ? -13.907 -2.758 4.586 1.00 94.31 89 VAL A C 1
ATOM 702 O O . VAL A 1 89 ? -13.779 -2.378 3.432 1.00 94.31 89 VAL A O 1
ATOM 705 N N . HIS A 1 90 ? -13.732 -4.046 4.906 1.00 94.62 90 HIS A N 1
ATOM 706 C CA . HIS A 1 90 ? -13.159 -5.002 3.944 1.00 94.62 90 HIS A CA 1
ATOM 707 C C . HIS A 1 90 ? -14.003 -5.162 2.672 1.00 94.62 90 HIS A C 1
ATOM 709 O O . HIS A 1 90 ? -13.447 -5.187 1.578 1.00 94.62 90 HIS A O 1
ATOM 715 N N . GLU A 1 91 ? -15.330 -5.245 2.800 1.00 92.31 91 GLU A N 1
ATOM 716 C C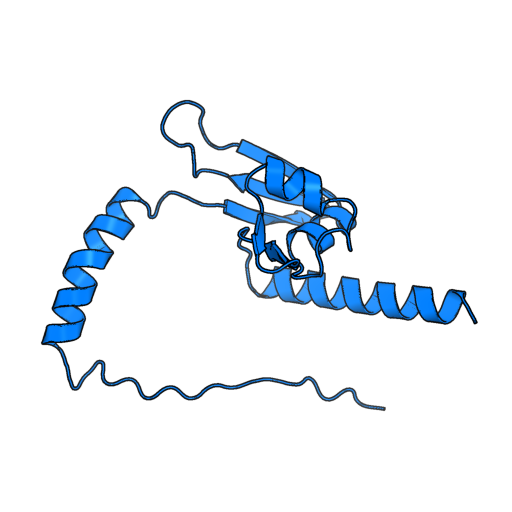A . GLU A 1 91 ? -16.227 -5.393 1.644 1.00 92.31 91 GLU A CA 1
ATOM 717 C C . GLU A 1 91 ? -16.157 -4.160 0.736 1.00 92.31 91 GLU A C 1
ATOM 719 O O . GLU A 1 91 ? -15.860 -4.279 -0.451 1.00 92.31 91 GLU A O 1
ATOM 724 N N . SER A 1 92 ? -16.298 -2.961 1.313 1.00 92.81 92 SER A N 1
ATOM 725 C CA . SER A 1 92 ? -16.213 -1.717 0.541 1.00 92.81 92 SER A CA 1
ATOM 726 C C . SER A 1 92 ? -14.814 -1.468 -0.023 1.00 92.81 92 SER A C 1
ATOM 728 O O . SER A 1 92 ? -14.667 -0.795 -1.037 1.00 92.81 92 SER A O 1
ATOM 730 N N . ALA A 1 93 ? -13.763 -1.970 0.624 1.00 93.94 93 ALA A N 1
ATOM 731 C CA . ALA A 1 93 ? -12.395 -1.879 0.131 1.00 93.94 93 ALA A CA 1
ATOM 732 C C . ALA A 1 93 ? -12.180 -2.742 -1.118 1.00 93.94 93 ALA A C 1
ATOM 734 O O . ALA A 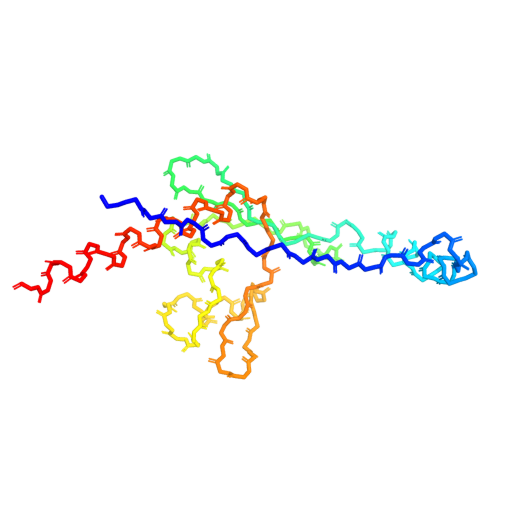1 93 ? -11.499 -2.301 -2.039 1.00 93.94 93 ALA A O 1
ATOM 735 N N . ILE A 1 94 ? -12.773 -3.936 -1.173 1.00 94.88 94 ILE A N 1
ATOM 736 C CA . ILE A 1 94 ? -12.706 -4.809 -2.353 1.00 94.88 94 ILE A CA 1
ATOM 737 C C . ILE A 1 94 ? -13.456 -4.174 -3.524 1.00 94.88 94 ILE A C 1
ATOM 739 O O . ILE A 1 94 ? -12.897 -4.085 -4.612 1.00 94.88 94 ILE A O 1
ATOM 743 N N . ASP A 1 95 ? -14.657 -3.642 -3.288 1.00 92.38 95 ASP A N 1
ATOM 744 C CA . ASP A 1 95 ? -15.446 -2.956 -4.326 1.00 92.38 95 ASP A CA 1
ATOM 745 C C . ASP A 1 95 ? -14.735 -1.719 -4.906 1.00 92.38 95 ASP A C 1
ATOM 747 O O . ASP A 1 95 ? -15.026 -1.283 -6.020 1.00 92.38 95 ASP A O 1
ATOM 751 N N . ARG A 1 96 ? -13.805 -1.134 -4.141 1.00 89.94 96 ARG A N 1
ATOM 752 C CA . ARG A 1 96 ? -12.993 0.032 -4.520 1.00 89.94 96 ARG A CA 1
ATOM 753 C C . ARG A 1 96 ? -11.603 -0.336 -5.051 1.00 89.94 96 ARG A C 1
ATOM 755 O O . ARG A 1 96 ? -10.770 0.556 -5.211 1.00 89.94 96 ARG A O 1
ATOM 762 N N . ASP A 1 97 ? -11.325 -1.620 -5.274 1.00 92.50 97 ASP A N 1
ATOM 763 C CA . ASP A 1 97 ? -10.009 -2.130 -5.670 1.00 92.50 97 ASP A CA 1
ATOM 764 C C . ASP A 1 97 ? -8.879 -1.700 -4.709 1.00 92.50 97 ASP A C 1
ATOM 766 O O . ASP A 1 97 ? -7.770 -1.389 -5.139 1.00 92.50 97 ASP A O 1
ATOM 770 N N . LEU A 1 98 ? -9.137 -1.621 -3.403 1.00 93.38 98 LEU A N 1
ATOM 771 C CA . LEU A 1 98 ? -8.150 -1.260 -2.368 1.00 93.38 98 LEU A CA 1
ATOM 772 C C . LEU A 1 98 ? -7.516 -2.488 -1.690 1.00 93.38 98 LEU A C 1
ATOM 774 O O . LEU A 1 98 ? -6.466 -2.403 -1.051 1.00 93.38 98 LEU A O 1
ATOM 778 N N . GLY A 1 99 ? -8.131 -3.651 -1.865 1.00 94.44 99 GLY A N 1
ATOM 779 C CA . GLY A 1 99 ? -7.645 -4.944 -1.406 1.00 94.44 99 GLY A CA 1
ATOM 780 C C . GLY A 1 99 ? -8.246 -6.059 -2.248 1.00 94.44 99 GLY A C 1
ATOM 781 O O . GLY A 1 99 ? -9.126 -5.823 -3.073 1.00 94.44 99 GLY A O 1
ATOM 782 N N . VAL A 1 100 ? -7.774 -7.281 -2.036 1.00 95.69 100 VAL A N 1
ATOM 783 C CA . VAL A 1 100 ? -8.299 -8.474 -2.705 1.00 95.69 100 VAL A CA 1
ATOM 784 C C . VAL A 1 100 ? -8.755 -9.501 -1.680 1.00 95.69 100 VAL A C 1
ATOM 786 O O . VAL A 1 100 ? -8.168 -9.628 -0.604 1.00 95.69 100 VAL A O 1
ATOM 789 N N . ALA A 1 101 ? -9.798 -10.254 -2.022 1.00 96.19 101 ALA A N 1
ATOM 790 C CA . ALA A 1 101 ? -10.171 -11.451 -1.283 1.00 96.19 101 ALA A CA 1
ATOM 791 C C . ALA A 1 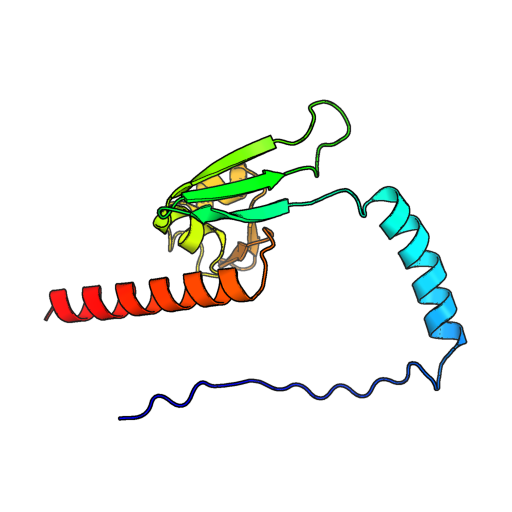101 ? -9.343 -12.636 -1.796 1.00 96.19 101 ALA A C 1
ATOM 793 O O . ALA A 1 101 ? -9.451 -13.012 -2.963 1.00 96.19 101 ALA A O 1
ATOM 794 N N . MET A 1 102 ? -8.537 -13.240 -0.927 1.00 94.69 102 MET A N 1
ATOM 795 C CA . MET A 1 102 ? -7.713 -14.398 -1.265 1.00 94.69 102 MET A CA 1
ATOM 796 C C . MET A 1 102 ? -7.842 -15.451 -0.170 1.00 94.69 102 MET A C 1
ATOM 798 O O . MET A 1 102 ? -7.537 -15.182 0.985 1.00 94.69 102 MET A O 1
ATOM 802 N N . GLU A 1 103 ? -8.344 -16.637 -0.521 1.00 94.81 103 GLU A N 1
ATOM 803 C CA . GLU A 1 103 ? -8.480 -17.778 0.406 1.00 94.81 103 GLU A CA 1
ATOM 804 C C . GLU A 1 103 ? -9.253 -17.454 1.705 1.00 94.81 103 GLU A C 1
ATOM 806 O O . GLU A 1 103 ? -8.961 -17.977 2.777 1.00 94.81 103 GLU A O 1
ATOM 811 N N . GLY A 1 104 ? -10.256 -16.572 1.621 1.00 93.81 104 GLY A N 1
ATOM 812 C CA . GLY A 1 104 ? -11.042 -16.133 2.782 1.00 93.81 104 GLY A CA 1
ATOM 813 C C . GLY A 1 104 ? -10.386 -15.028 3.618 1.00 93.81 104 GLY A C 1
ATOM 814 O O . GLY A 1 104 ? -10.920 -14.658 4.663 1.00 93.81 104 GLY A O 1
ATOM 815 N N . TRP A 1 105 ? -9.269 -14.469 3.156 1.00 96.19 105 TRP A N 1
ATOM 816 C CA . TRP A 1 105 ? -8.588 -13.329 3.763 1.00 96.19 105 TRP A CA 1
ATOM 817 C C . TRP A 1 105 ? -8.775 -12.063 2.935 1.00 96.19 105 TRP A C 1
ATOM 819 O O . TRP A 1 105 ? -8.818 -12.108 1.706 1.00 96.19 105 TRP A O 1
ATOM 829 N N . PHE A 1 106 ? -8.852 -10.929 3.622 1.00 95.94 106 PHE A N 1
ATOM 830 C CA . PHE A 1 106 ? -8.623 -9.620 3.035 1.00 95.94 106 PHE A CA 1
ATOM 831 C C . PHE A 1 106 ? -7.115 -9.374 2.967 1.00 95.94 106 PHE A C 1
ATOM 833 O O . PHE A 1 106 ? -6.427 -9.408 3.991 1.00 95.94 106 PHE A O 1
ATOM 840 N N . VAL A 1 107 ? -6.610 -9.129 1.761 1.00 95.88 107 VAL A N 1
ATOM 841 C CA . VAL A 1 107 ? -5.207 -8.800 1.511 1.00 95.88 107 VAL A CA 1
ATOM 842 C C . VAL A 1 107 ? -5.133 -7.366 0.989 1.00 95.88 107 VAL A C 1
ATOM 844 O O . VAL A 1 107 ? -5.630 -7.099 -0.111 1.00 95.88 107 VAL A O 1
ATOM 847 N N . PRO A 1 108 ? -4.537 -6.432 1.749 1.00 94.62 108 PRO A N 1
ATOM 848 C CA . PRO A 1 108 ? -4.408 -5.053 1.308 1.00 94.62 108 PRO A CA 1
ATOM 849 C C . PRO A 1 108 ? -3.428 -4.959 0.136 1.00 94.62 108 PRO A C 1
ATOM 851 O O . PRO A 1 108 ? -2.360 -5.572 0.158 1.00 94.62 108 PRO A O 1
ATOM 854 N N . ILE A 1 109 ? -3.785 -4.177 -0.884 1.00 94.31 109 ILE A N 1
ATOM 855 C CA . ILE A 1 109 ? -2.887 -3.865 -2.012 1.00 94.31 109 ILE A CA 1
ATOM 856 C C . ILE A 1 109 ? -2.432 -2.400 -2.008 1.00 94.31 109 ILE A C 1
ATOM 858 O O . ILE A 1 109 ? -1.593 -2.009 -2.821 1.00 94.31 109 ILE A O 1
ATOM 862 N N . ILE A 1 110 ? -2.969 -1.589 -1.089 1.00 94.31 110 ILE A N 1
ATOM 863 C CA . ILE A 1 110 ? -2.487 -0.234 -0.821 1.00 94.31 110 ILE A CA 1
ATOM 864 C C . ILE A 1 110 ? -1.081 -0.314 -0.217 1.00 94.31 110 ILE A C 1
ATOM 866 O O . ILE A 1 110 ? -0.805 -1.127 0.663 1.00 94.31 110 ILE A O 1
ATOM 870 N N . THR A 1 111 ? -0.194 0.568 -0.669 1.00 93.69 111 THR A N 1
ATOM 871 C CA . THR A 1 111 ? 1.174 0.687 -0.147 1.00 93.69 111 THR A CA 1
ATOM 872 C C . THR A 1 111 ? 1.311 1.888 0.785 1.00 93.69 111 THR A C 1
ATOM 874 O O . THR A 1 111 ? 0.551 2.847 0.696 1.00 93.69 111 THR A O 1
ATOM 877 N N . ALA A 1 112 ? 2.285 1.857 1.688 1.00 93.31 112 ALA A N 1
ATOM 878 C CA . ALA A 1 112 ? 2.596 2.957 2.595 1.00 93.31 112 ALA A CA 1
ATOM 879 C C . ALA A 1 112 ? 4.082 2.925 2.962 1.00 93.31 112 ALA A C 1
ATOM 881 O O . ALA A 1 112 ? 4.744 1.898 2.795 1.00 93.31 112 ALA A O 1
ATOM 882 N N . GLU A 1 113 ? 4.596 4.038 3.484 1.00 90.88 113 GLU A N 1
ATOM 883 C CA . GLU A 1 113 ? 5.935 4.055 4.079 1.00 90.88 113 GLU A CA 1
ATOM 884 C C . GLU A 1 113 ? 5.997 3.106 5.295 1.00 90.88 113 GLU A C 1
ATOM 886 O O . GLU A 1 113 ? 5.020 3.025 6.058 1.00 90.88 113 GLU A O 1
ATOM 891 N N . PRO A 1 114 ? 7.125 2.408 5.523 1.00 88.19 114 PRO A N 1
ATOM 892 C CA . PRO A 1 114 ? 7.266 1.448 6.619 1.00 88.19 114 PRO A CA 1
ATOM 893 C C . PRO A 1 114 ? 6.904 2.012 8.000 1.00 88.19 114 PRO A C 1
ATOM 895 O O . PRO A 1 114 ? 6.297 1.326 8.822 1.00 88.19 114 PRO A O 1
ATOM 898 N N . GLU A 1 115 ? 7.226 3.278 8.268 1.00 88.44 115 GLU A N 1
ATOM 899 C CA . GLU A 1 115 ? 6.953 3.936 9.547 1.00 88.44 115 GLU A CA 1
ATOM 900 C C . GLU A 1 115 ? 5.454 4.138 9.795 1.00 88.44 115 GLU A C 1
ATOM 902 O O . GLU A 1 115 ? 5.005 4.121 10.947 1.00 88.44 115 GLU A O 1
ATOM 907 N N . LEU A 1 116 ? 4.675 4.346 8.729 1.00 90.31 116 LEU A N 1
ATOM 908 C CA . LEU A 1 116 ? 3.220 4.437 8.807 1.00 90.31 116 LEU A CA 1
ATOM 909 C C . LEU A 1 116 ? 2.620 3.057 9.095 1.00 90.31 116 LEU A C 1
ATOM 911 O O . LEU A 1 116 ? 1.835 2.939 10.034 1.00 90.31 116 LEU A O 1
ATOM 915 N N . LEU A 1 117 ? 3.046 2.015 8.373 1.00 88.38 117 LEU A N 1
ATOM 916 C CA . LEU A 1 117 ? 2.598 0.635 8.616 1.00 88.38 117 LEU A CA 1
ATOM 917 C C . LEU A 1 117 ? 2.837 0.216 10.071 1.00 88.38 117 LEU A C 1
ATOM 919 O O . LEU A 1 117 ? 1.907 -0.180 10.771 1.00 88.38 117 LEU A O 1
ATOM 923 N N . HIS A 1 118 ? 4.057 0.434 10.568 1.00 86.31 118 HIS A N 1
ATOM 924 C CA . HIS A 1 118 ? 4.424 0.120 11.951 1.00 86.31 118 HIS A CA 1
ATOM 925 C C . HIS A 1 118 ? 3.574 0.867 12.984 1.00 86.31 118 HIS A C 1
ATOM 927 O O . HIS A 1 118 ? 3.256 0.345 14.055 1.00 86.31 118 HIS A O 1
ATOM 933 N N . ARG A 1 119 ? 3.205 2.119 12.691 1.00 88.56 119 ARG A N 1
ATOM 934 C CA . ARG A 1 119 ? 2.340 2.919 13.565 1.00 88.56 119 ARG A CA 1
ATOM 935 C C . ARG A 1 119 ? 0.914 2.374 13.586 1.00 88.56 119 ARG A C 1
ATOM 937 O O . ARG A 1 119 ? 0.341 2.272 14.669 1.00 88.56 119 ARG A O 1
ATOM 944 N N . LEU A 1 120 ? 0.357 2.019 12.430 1.00 88.62 120 LEU A N 1
ATOM 945 C CA . LEU A 1 120 ? -0.988 1.448 12.332 1.00 88.62 120 LEU A CA 1
ATOM 946 C C . LEU A 1 120 ? -1.074 0.092 13.049 1.00 88.62 120 LEU A C 1
ATOM 948 O O . LEU A 1 120 ? -1.998 -0.105 13.841 1.00 88.62 120 LEU A O 1
ATOM 952 N N . ASP A 1 121 ? -0.074 -0.779 12.878 1.00 84.69 121 ASP A N 1
ATOM 953 C CA . ASP A 1 121 ? 0.007 -2.072 13.574 1.00 84.69 121 ASP A CA 1
ATOM 954 C C . ASP A 1 121 ? 0.042 -1.903 15.100 1.00 84.69 121 ASP A C 1
ATOM 956 O O . ASP A 1 121 ? -0.764 -2.492 15.822 1.00 84.69 121 ASP A O 1
ATOM 960 N N . LYS A 1 122 ? 0.903 -1.015 15.615 1.00 84.31 122 LYS A N 1
ATOM 961 C CA . LYS A 1 122 ? 0.959 -0.722 17.059 1.00 84.31 122 LYS A CA 1
ATOM 962 C C . LYS A 1 122 ? -0.364 -0.196 17.607 1.00 84.31 122 LYS A C 1
ATOM 964 O O . LYS A 1 122 ? -0.763 -0.546 18.720 1.00 84.31 122 LYS A O 1
ATOM 969 N N . THR A 1 123 ? -1.034 0.677 16.859 1.00 79.81 123 THR A N 1
ATOM 970 C CA . THR A 1 123 ? -2.319 1.243 17.279 1.00 79.81 123 THR A CA 1
ATOM 971 C C . THR A 1 123 ? -3.409 0.176 17.309 1.00 79.81 123 THR A C 1
ATOM 973 O O . THR A 1 123 ? -4.205 0.159 18.256 1.00 79.81 123 THR A O 1
ATOM 976 N N . ARG A 1 124 ? -3.421 -0.741 16.333 1.00 79.75 124 ARG A N 1
ATOM 977 C CA . ARG A 1 124 ? -4.305 -1.912 16.322 1.00 79.75 124 ARG A CA 1
ATOM 978 C C . ARG A 1 124 ? -4.102 -2.749 17.582 1.00 79.75 124 ARG A C 1
ATOM 980 O O . ARG A 1 124 ? -5.055 -2.957 18.331 1.00 79.75 124 ARG A O 1
ATOM 987 N N . ASP A 1 125 ? -2.867 -3.150 17.865 1.00 74.44 125 ASP A N 1
ATOM 988 C CA . ASP A 1 125 ? -2.551 -4.039 18.989 1.00 74.44 125 ASP A CA 1
ATOM 989 C C . ASP A 1 125 ? -2.897 -3.397 20.345 1.00 74.44 125 ASP A C 1
ATOM 991 O O . ASP A 1 125 ? -3.433 -4.052 21.248 1.00 74.44 125 ASP A O 1
ATOM 995 N N . ARG A 1 126 ? -2.690 -2.078 20.480 1.00 69.94 126 ARG A N 1
ATOM 996 C CA . ARG A 1 126 ? -3.108 -1.323 21.671 1.00 69.94 126 ARG A CA 1
ATOM 997 C C . ARG A 1 126 ? -4.628 -1.342 21.858 1.00 69.94 126 ARG A C 1
ATOM 999 O O . ARG A 1 126 ? -5.100 -1.490 22.984 1.00 69.94 126 ARG A O 1
ATOM 1006 N N . LYS A 1 127 ? -5.403 -1.192 20.781 1.00 60.44 127 LYS A N 1
ATOM 1007 C CA . LYS A 1 127 ? -6.876 -1.190 20.838 1.00 60.44 127 LYS A CA 1
ATOM 1008 C C . LYS A 1 127 ? -7.443 -2.581 21.132 1.00 60.44 127 LYS A C 1
ATOM 1010 O O . LYS A 1 127 ? -8.348 -2.681 21.958 1.00 60.44 127 LYS A O 1
ATOM 1015 N N . VAL A 1 128 ? -6.851 -3.638 20.573 1.00 61.75 128 VAL A N 1
ATOM 1016 C CA . VAL A 1 128 ? -7.197 -5.033 20.906 1.00 61.75 128 VAL A CA 1
ATOM 1017 C C . VAL A 1 128 ? -6.954 -5.315 22.393 1.00 61.75 128 VAL A C 1
ATOM 1019 O O . VAL A 1 128 ? -7.813 -5.881 23.065 1.00 61.75 128 VAL A O 1
ATOM 1022 N N . THR A 1 129 ? -5.822 -4.855 22.934 1.00 56.69 129 THR A N 1
ATOM 1023 C CA . THR A 1 129 ? -5.466 -5.045 24.352 1.00 56.69 129 THR A CA 1
ATOM 1024 C C . THR A 1 129 ? -6.407 -4.293 25.303 1.00 56.69 129 THR A C 1
ATOM 1026 O O . THR A 1 129 ? -6.748 -4.792 26.372 1.00 56.69 129 THR A O 1
ATOM 1029 N N . HIS A 1 130 ? -6.870 -3.095 24.934 1.00 51.62 130 HIS A N 1
ATOM 1030 C CA . HIS A 1 130 ? -7.815 -2.346 25.768 1.00 51.62 130 HIS A CA 1
ATOM 1031 C C . HIS A 1 130 ? -9.247 -2.896 25.716 1.00 51.62 130 HIS A C 1
ATOM 1033 O O . HIS A 1 130 ? -9.945 -2.827 26.725 1.00 51.62 130 HIS A O 1
ATOM 1039 N N . GLN A 1 131 ? -9.693 -3.454 24.585 1.00 52.66 131 GLN A N 1
ATOM 1040 C CA . GLN A 1 131 ? -11.023 -4.068 24.485 1.00 52.66 131 GLN A CA 1
ATOM 1041 C C . GLN A 1 131 ? -11.130 -5.372 25.284 1.00 52.66 131 GLN A C 1
ATOM 1043 O O . GLN A 1 131 ? -12.156 -5.611 25.913 1.00 52.66 131 GLN A O 1
ATOM 1048 N N . SER A 1 132 ? -10.074 -6.188 25.323 1.00 52.06 132 SER A N 1
ATOM 1049 C CA . SER A 1 132 ? -10.051 -7.418 26.126 1.00 52.06 132 SER A CA 1
ATOM 1050 C C . SER A 1 132 ? -10.035 -7.140 27.634 1.00 52.06 132 SER A C 1
ATOM 1052 O O . SER A 1 132 ? -10.713 -7.834 28.387 1.00 52.06 132 SER A O 1
ATOM 1054 N N . LEU A 1 133 ? -9.357 -6.076 28.074 1.00 49.75 133 LEU A N 1
ATOM 1055 C CA . LEU A 1 133 ? -9.371 -5.631 29.475 1.00 49.75 133 LEU A CA 1
ATOM 1056 C C . LEU A 1 133 ? -10.691 -4.967 29.902 1.00 49.75 133 LEU A C 1
ATOM 1058 O O . LEU A 1 133 ? -11.003 -4.966 31.085 1.00 49.75 133 LEU A O 1
ATOM 1062 N N . ALA A 1 134 ? -11.467 -4.406 28.970 1.00 49.03 134 ALA A N 1
ATOM 1063 C CA . ALA A 1 134 ? -12.775 -3.808 29.260 1.00 49.03 134 ALA A CA 1
ATOM 1064 C C . ALA A 1 134 ? -13.922 -4.838 29.347 1.00 49.03 134 ALA A C 1
ATOM 1066 O O . ALA A 1 134 ? -15.032 -4.485 29.742 1.00 49.03 134 ALA A O 1
ATOM 1067 N N . LEU A 1 135 ? -13.664 -6.091 28.960 1.00 47.16 135 LEU A N 1
ATOM 1068 C CA . LEU A 1 135 ? -14.620 -7.206 28.972 1.00 47.16 135 LEU A CA 1
ATOM 1069 C C . LEU A 1 135 ? -14.367 -8.209 30.115 1.00 47.16 135 LEU A C 1
ATOM 1071 O O . LEU A 1 135 ? -14.976 -9.279 30.123 1.00 47.16 135 LEU A O 1
ATOM 1075 N N . THR A 1 136 ? -13.483 -7.875 31.063 1.00 44.44 136 THR A N 1
ATOM 1076 C CA . THR A 1 136 ? -13.190 -8.672 32.270 1.00 44.44 136 THR A CA 1
ATOM 1077 C C . THR A 1 136 ? -13.616 -7.908 33.517 1.00 44.44 136 THR A C 1
ATOM 1079 O O . THR A 1 136 ? -14.142 -8.557 34.447 1.00 44.44 136 THR A O 1
#

Sequence (136 aa):
MEQVAEYFSGHFSSEIYEQPELVERISAVYRPWQTAHGKYTLRMEDTGGGLYTITDSRMHLTEGSKIEIVEEQEAIGLMTMAPLGAHPVHESAIDRDLGVAMEGWFVPIITAEPELLHRLDKTRDRKVTHQSLALT